Protein AF-A0A0F9W1V5-F1 (afdb_monomer_lite)

InterPro domains:
  IPR011083 Phage tail collar domain [PF07484] (23-79)
  IPR037053 Phage tail collar domain superfamily [G3DSA:3.90.1340.10] (10-76)

pLDDT: mean 82.56, std 18.58, range [42.5, 98.56]

Secondary structure (DSSP, 8-state):
-------TTS-HHHHHHHHS-TT-EEEESSSSPPTTEEE-B--EEETTTTHHHHHHHTTTT--TTSSSEEEPPB-TT-------TT-SS-TTGGGPBP-SSS--SSSTT-BPPP----------------TT---SS----TT-------PPPP---S--SPPP---EEEEE--

Foldseek 3Di:
DPDLDDDPPQDPVNSVCVVANFFDKDWAADPDDPPQKDFQQFDKDFCVVLVVNCVVCPQQQHCRVVPGTHTGHHCVVHDDDDQCPVVCPCVCQQVFAGQHPRDGGRDPRTHDDDDDPDDDDDDDDPPPDDPDDDPDDDPDPPPDDDPPPPDDDDDDDPDPDDDDDDTTMMGRRD

Organism: NCBI:txid412755

Radius of gyration: 27.83 Å; chains: 1; bounding box: 41×34×95 Å

Structure (mmCIF, N/CA/C/O backbone):
data_AF-A0A0F9W1V5-F1
#
_entry.id   AF-A0A0F9W1V5-F1
#
loop_
_atom_site.group_PDB
_atom_site.id
_atom_site.type_symbol
_atom_site.label_atom_id
_atom_site.label_alt_id
_atom_site.label_comp_id
_atom_site.label_asym_id
_atom_site.label_entity_id
_atom_site.label_seq_id
_atom_site.pdbx_PDB_ins_code
_atom_site.Cartn_x
_atom_site.Cartn_y
_atom_site.Cartn_z
_atom_site.occupancy
_atom_site.B_iso_or_equiv
_atom_site.auth_seq_id
_atom_site.auth_comp_id
_atom_site.auth_asym_id
_atom_site.auth_atom_id
_atom_site.pdbx_PDB_model_num
ATOM 1 N N . MET A 1 1 ? 17.726 -18.997 30.081 1.00 42.53 1 MET A N 1
ATOM 2 C CA . MET A 1 1 ? 16.389 -19.410 29.616 1.00 42.53 1 MET A CA 1
ATOM 3 C C . MET A 1 1 ? 15.443 -18.354 30.143 1.00 42.53 1 MET A C 1
ATOM 5 O O . MET A 1 1 ? 15.371 -18.203 31.352 1.00 42.53 1 MET A O 1
ATOM 9 N N . VAL A 1 2 ? 14.906 -17.498 29.275 1.00 42.50 2 VAL A N 1
ATOM 10 C CA . VAL A 1 2 ? 13.967 -16.455 29.710 1.00 42.50 2 VAL A CA 1
ATOM 11 C C . VAL A 1 2 ? 12.642 -17.168 29.962 1.00 42.50 2 VAL A C 1
ATOM 13 O O . VAL A 1 2 ? 12.109 -17.792 29.045 1.00 42.50 2 VAL A O 1
ATOM 16 N N . ASP A 1 3 ? 12.186 -17.184 31.212 1.00 46.19 3 ASP A N 1
ATOM 17 C CA . ASP A 1 3 ? 10.949 -17.859 31.600 1.00 46.19 3 ASP A CA 1
ATOM 18 C C . ASP A 1 3 ? 9.741 -17.093 31.047 1.00 46.19 3 ASP A C 1
ATOM 20 O O . ASP A 1 3 ? 9.401 -16.009 31.512 1.00 46.19 3 ASP A O 1
ATOM 24 N N . PHE A 1 4 ? 9.065 -17.687 30.064 1.00 57.28 4 PHE A N 1
ATOM 25 C CA . PHE A 1 4 ? 7.837 -17.169 29.445 1.00 57.28 4 PHE A CA 1
ATOM 26 C C . PHE A 1 4 ? 6.569 -17.408 30.289 1.00 57.28 4 PHE A C 1
ATOM 28 O O . PHE A 1 4 ? 5.458 -17.351 29.769 1.00 57.28 4 PHE A O 1
ATOM 35 N N . ASN A 1 5 ? 6.687 -17.710 31.586 1.00 55.56 5 ASN A N 1
ATOM 36 C CA . ASN A 1 5 ? 5.521 -18.004 32.418 1.00 55.56 5 ASN A CA 1
ATOM 37 C C . ASN A 1 5 ? 5.734 -17.635 33.890 1.00 55.56 5 ASN A C 1
ATOM 39 O O . ASN A 1 5 ? 6.227 -18.451 34.666 1.00 55.56 5 ASN A O 1
ATOM 43 N N . ARG A 1 6 ? 5.271 -16.441 34.279 1.00 55.56 6 ARG A N 1
ATOM 44 C CA . ARG A 1 6 ? 4.353 -16.194 35.414 1.00 55.56 6 ARG A CA 1
ATOM 45 C C . ARG A 1 6 ? 4.395 -14.721 35.819 1.00 55.56 6 ARG A C 1
ATOM 47 O O . ARG A 1 6 ? 5.008 -14.355 36.813 1.00 55.56 6 ARG A O 1
ATOM 54 N N . ASP A 1 7 ? 3.618 -13.912 35.117 1.00 53.38 7 ASP A N 1
ATOM 55 C CA . ASP A 1 7 ? 2.882 -12.857 35.802 1.00 53.38 7 ASP A CA 1
ATOM 56 C C . ASP A 1 7 ? 1.401 -13.030 35.471 1.00 53.38 7 ASP A C 1
ATOM 58 O O . ASP A 1 7 ? 0.965 -12.803 34.347 1.00 53.38 7 ASP A O 1
ATOM 62 N N . ALA A 1 8 ? 0.635 -13.547 36.430 1.00 53.16 8 ALA A N 1
ATOM 63 C CA . ALA A 1 8 ? -0.805 -13.758 36.309 1.00 53.16 8 ALA A CA 1
ATOM 64 C C . ALA A 1 8 ? -1.619 -12.448 36.372 1.00 53.16 8 ALA A C 1
ATOM 66 O O . ALA A 1 8 ? -2.845 -12.524 36.368 1.00 53.16 8 ALA A O 1
ATOM 67 N N . SER A 1 9 ? -0.962 -11.282 36.440 1.00 53.66 9 SER A N 1
ATOM 68 C CA . SER A 1 9 ? -1.611 -9.967 36.507 1.00 53.66 9 SER A CA 1
ATOM 69 C C . SER A 1 9 ? -1.757 -9.251 35.159 1.00 53.66 9 SER A C 1
ATOM 71 O O . SER A 1 9 ? -2.608 -8.373 35.041 1.00 53.66 9 SER A O 1
ATOM 73 N N . VAL A 1 10 ? -1.009 -9.659 34.131 1.00 57.41 10 VAL A N 1
ATOM 74 C CA . VAL A 1 10 ? -1.186 -9.150 32.764 1.00 57.41 10 VAL A CA 1
ATOM 75 C C . VAL A 1 10 ? -2.303 -9.933 32.071 1.00 57.41 10 VAL A C 1
ATOM 77 O O . VAL A 1 10 ? -2.292 -11.170 32.050 1.00 57.41 10 VAL A O 1
ATOM 80 N N . GLY A 1 11 ? -3.319 -9.220 31.575 1.00 58.47 11 GLY A N 1
ATOM 81 C CA . GLY A 1 11 ? -4.478 -9.816 30.906 1.00 58.47 11 GLY A CA 1
ATOM 82 C C . GLY A 1 11 ? -4.065 -10.704 29.726 1.00 58.47 11 GLY A C 1
ATOM 83 O O . GLY A 1 11 ? -2.967 -10.582 29.192 1.00 58.47 11 GLY A O 1
ATOM 84 N N . ALA A 1 12 ? -4.941 -11.619 29.301 1.00 58.53 12 ALA A N 1
ATOM 85 C CA . ALA A 1 12 ? -4.655 -12.486 28.151 1.00 58.53 12 ALA A CA 1
ATOM 86 C C . ALA A 1 12 ? -4.339 -11.692 26.863 1.00 58.53 12 ALA A C 1
ATOM 88 O O . ALA A 1 12 ? -3.585 -12.183 26.027 1.00 58.53 12 ALA A O 1
ATOM 89 N N . ASP A 1 13 ? -4.876 -10.473 26.760 1.00 59.47 13 ASP A N 1
ATOM 90 C CA . ASP A 1 13 ? -4.631 -9.508 25.683 1.00 59.47 13 ASP A CA 1
ATOM 91 C C . ASP A 1 13 ? -3.200 -8.932 25.733 1.00 59.47 13 ASP A C 1
ATOM 93 O O . ASP A 1 13 ? -2.435 -8.986 24.778 1.00 59.47 13 ASP A O 1
ATOM 97 N N . ASP A 1 14 ? -2.740 -8.547 26.921 1.00 60.50 14 ASP A N 1
ATOM 98 C CA . ASP A 1 14 ? -1.390 -8.003 27.118 1.00 60.50 14 ASP A CA 1
ATOM 99 C C . ASP A 1 14 ? -0.294 -9.049 26.809 1.00 60.50 14 ASP A C 1
ATOM 101 O O . ASP A 1 14 ? 0.789 -8.755 26.305 1.00 60.50 14 ASP A O 1
ATOM 105 N N . ARG A 1 15 ? -0.594 -10.339 27.018 1.00 61.41 15 ARG A N 1
ATOM 106 C CA . ARG A 1 15 ? 0.320 -11.426 26.633 1.00 61.41 15 ARG A CA 1
ATOM 107 C C . ARG A 1 15 ? 0.357 -11.702 25.133 1.00 61.41 15 ARG A C 1
ATOM 109 O O . ARG A 1 15 ? 1.382 -12.203 24.664 1.00 61.41 15 ARG A O 1
ATOM 116 N N . ILE A 1 16 ? -0.726 -11.445 24.393 1.00 65.50 16 ILE A N 1
ATOM 117 C CA . ILE A 1 16 ? -0.717 -11.649 22.940 1.00 65.50 16 ILE A CA 1
ATOM 118 C C . ILE A 1 16 ? 0.034 -10.516 22.243 1.00 65.50 16 ILE A C 1
ATOM 120 O O . ILE A 1 16 ? 0.782 -10.797 21.308 1.00 65.50 16 ILE A O 1
ATOM 124 N N . ASP A 1 17 ? -0.044 -9.294 22.768 1.00 68.19 17 ASP A N 1
ATOM 125 C CA . ASP A 1 17 ? 0.658 -8.129 22.224 1.00 68.19 17 ASP A CA 1
ATOM 126 C C . ASP A 1 17 ? 2.177 -8.201 22.400 1.00 68.19 17 ASP A C 1
ATOM 128 O O . ASP A 1 17 ? 2.926 -7.735 21.543 1.00 68.19 17 ASP A O 1
ATOM 132 N N . ILE A 1 18 ? 2.663 -8.876 23.446 1.00 72.88 18 ILE A N 1
ATOM 133 C CA . ILE A 1 18 ? 4.099 -9.152 23.616 1.00 72.88 18 ILE A CA 1
ATOM 134 C C . ILE A 1 18 ? 4.640 -10.057 22.496 1.00 72.88 18 ILE A C 1
ATOM 136 O O . ILE A 1 18 ? 5.787 -9.905 22.072 1.00 72.88 18 ILE A O 1
ATOM 140 N N . VAL A 1 19 ? 3.842 -11.018 22.022 1.00 80.81 19 VAL A N 1
ATOM 141 C CA . VAL A 1 19 ? 4.273 -11.992 21.002 1.00 80.81 19 VAL A CA 1
ATOM 142 C C . VAL A 1 19 ? 3.947 -11.503 19.593 1.00 80.81 19 VAL A C 1
ATOM 144 O O . VAL A 1 19 ? 4.703 -11.757 18.657 1.00 80.81 19 VAL A O 1
ATOM 147 N N . THR A 1 20 ? 2.829 -10.796 19.439 1.00 89.25 20 THR A N 1
ATOM 148 C CA . THR A 1 20 ? 2.348 -10.261 18.166 1.00 89.25 20 THR A CA 1
ATOM 149 C C . THR A 1 20 ? 1.808 -8.845 18.368 1.00 89.25 20 THR A C 1
ATOM 151 O O . THR A 1 20 ? 0.595 -8.674 18.488 1.00 89.25 20 THR A O 1
ATOM 154 N N . PRO A 1 21 ? 2.690 -7.830 18.402 1.00 93.12 21 PRO A N 1
ATOM 155 C CA . PRO A 1 21 ? 2.274 -6.449 18.604 1.00 93.12 21 PRO A CA 1
ATOM 156 C C . PRO A 1 21 ? 1.230 -5.980 17.588 1.00 93.12 21 PRO A C 1
ATOM 158 O O . PRO A 1 21 ? 1.219 -6.416 16.428 1.00 93.12 21 PRO A O 1
ATOM 161 N N . ILE A 1 22 ? 0.397 -5.022 17.997 1.00 95.31 22 ILE A N 1
ATOM 162 C CA . ILE A 1 22 ? -0.474 -4.283 17.081 1.00 95.31 22 ILE A CA 1
ATOM 163 C C . ILE A 1 22 ? 0.346 -3.735 15.903 1.00 95.31 22 ILE A C 1
ATOM 165 O O . ILE A 1 22 ? 1.451 -3.218 16.069 1.00 95.31 22 ILE A O 1
ATOM 169 N N . GLY A 1 23 ? -0.187 -3.881 14.690 1.00 95.19 23 GLY A N 1
ATOM 170 C CA . GLY A 1 23 ? 0.486 -3.475 13.458 1.00 95.19 23 GLY A CA 1
ATOM 171 C C . GLY A 1 23 ? 1.400 -4.524 12.824 1.00 95.19 23 GLY A C 1
ATOM 172 O O . GLY A 1 23 ? 1.821 -4.330 11.682 1.00 95.19 23 GLY A O 1
ATOM 173 N N . VAL A 1 24 ? 1.674 -5.652 13.495 1.00 95.81 24 VAL A N 1
ATOM 174 C CA . VAL A 1 24 ? 2.347 -6.787 12.845 1.00 95.81 24 VAL A CA 1
ATOM 175 C C . VAL A 1 24 ? 1.530 -7.252 11.646 1.00 95.81 24 VAL A C 1
ATOM 177 O O . VAL A 1 24 ? 0.308 -7.388 11.720 1.00 95.81 24 VAL A O 1
ATOM 180 N N . MET A 1 25 ? 2.234 -7.520 10.547 1.00 95.94 25 MET A N 1
ATOM 181 C CA . MET A 1 25 ? 1.655 -8.001 9.303 1.00 95.94 25 MET A CA 1
ATOM 182 C C . MET A 1 25 ? 2.073 -9.443 9.033 1.00 95.94 25 MET A C 1
ATOM 184 O O . MET A 1 25 ? 3.251 -9.781 9.140 1.00 95.94 25 MET A O 1
ATOM 188 N N . LEU A 1 26 ? 1.116 -10.272 8.625 1.00 96.25 26 LEU A N 1
ATOM 189 C CA . LEU A 1 26 ? 1.344 -11.657 8.223 1.00 96.25 26 LEU A CA 1
ATOM 190 C C . LEU A 1 26 ? 0.651 -11.960 6.893 1.00 96.25 26 LEU A C 1
ATOM 192 O O . LEU A 1 26 ? -0.304 -11.289 6.502 1.00 96.25 26 LEU A O 1
ATOM 196 N N . MET A 1 27 ? 1.126 -13.000 6.209 1.00 97.25 27 MET A N 1
ATOM 197 C CA . MET A 1 27 ? 0.398 -13.610 5.095 1.00 97.25 27 MET A CA 1
ATOM 198 C C . MET A 1 27 ? -0.697 -14.537 5.632 1.00 97.25 27 MET A C 1
ATOM 200 O O . MET A 1 27 ? -0.507 -15.222 6.637 1.00 97.25 27 MET A O 1
ATOM 204 N N . TRP A 1 28 ? -1.830 -14.580 4.940 1.00 97.62 28 TRP A N 1
ATOM 205 C CA . TRP A 1 28 ? -3.027 -15.301 5.346 1.00 97.62 28 TRP A CA 1
ATOM 206 C C . TRP A 1 28 ? -3.700 -15.979 4.153 1.00 97.62 28 TRP A C 1
ATOM 208 O O . TRP A 1 28 ? -3.885 -15.379 3.096 1.00 97.62 28 TRP A O 1
ATOM 218 N N . MET A 1 29 ? -4.072 -17.246 4.326 1.00 97.62 29 MET A N 1
ATOM 219 C CA . MET A 1 29 ? -4.502 -18.112 3.219 1.00 97.62 29 MET A CA 1
ATOM 220 C C . MET A 1 29 ? -6.010 -18.090 2.946 1.00 97.62 29 MET A C 1
ATOM 222 O O . MET A 1 29 ? -6.450 -18.712 1.985 1.00 97.62 29 MET A O 1
ATOM 226 N N . THR A 1 30 ? -6.815 -17.428 3.783 1.00 96.81 30 THR A N 1
ATOM 227 C CA . THR A 1 30 ? -8.281 -17.424 3.644 1.00 96.81 30 THR A CA 1
ATOM 228 C C . THR A 1 30 ? -8.835 -16.016 3.486 1.00 96.81 30 THR A C 1
ATOM 230 O O . THR A 1 30 ? -8.192 -15.043 3.876 1.00 96.81 30 THR A O 1
ATOM 233 N N . ASP A 1 31 ? -10.067 -15.912 2.997 1.00 96.12 31 ASP A N 1
ATOM 234 C CA . ASP A 1 31 ? -10.745 -14.629 2.761 1.00 96.12 31 ASP A CA 1
ATOM 235 C C . ASP A 1 31 ? -11.264 -13.946 4.029 1.00 96.12 31 ASP A C 1
ATOM 237 O O . ASP A 1 31 ? -11.652 -12.783 3.994 1.00 96.12 31 ASP A O 1
ATOM 241 N N . VAL A 1 32 ? -11.288 -14.653 5.160 1.00 96.69 32 VAL A N 1
ATOM 242 C CA . VAL A 1 32 ? -11.744 -14.112 6.444 1.00 96.69 32 VAL A CA 1
ATOM 243 C C . VAL A 1 32 ? -10.552 -13.999 7.384 1.00 96.69 32 VAL A C 1
ATOM 245 O O . VAL A 1 32 ? -9.896 -14.999 7.678 1.00 96.69 32 VAL A O 1
ATOM 248 N N . ALA A 1 33 ? -10.263 -12.783 7.852 1.00 96.44 33 ALA A N 1
ATOM 249 C CA . ALA A 1 33 ? -9.244 -12.568 8.874 1.00 96.44 33 ALA A CA 1
ATOM 250 C C . ALA A 1 33 ? -9.696 -13.164 10.223 1.00 96.44 33 ALA A C 1
ATOM 252 O O . ALA A 1 33 ? -10.883 -13.095 10.559 1.00 96.44 33 ALA A O 1
ATOM 253 N N . PRO A 1 34 ? -8.770 -13.733 11.011 1.00 95.12 34 PRO A N 1
ATOM 254 C CA . PRO A 1 34 ? -9.085 -14.215 12.347 1.00 95.12 34 PRO A CA 1
ATOM 255 C C . PRO A 1 34 ? -9.469 -13.053 13.276 1.00 95.12 34 PRO A C 1
ATOM 257 O O . PRO A 1 34 ? -9.211 -11.882 12.990 1.00 95.12 34 PRO A O 1
ATOM 260 N N . VAL A 1 35 ? -10.090 -13.380 14.412 1.00 92.94 35 VAL A N 1
ATOM 261 C CA . VAL A 1 35 ? -10.467 -12.382 15.426 1.00 92.94 35 VAL A CA 1
ATOM 262 C C . VAL A 1 35 ? -9.239 -11.575 15.845 1.00 92.94 35 VAL A C 1
ATOM 264 O O . VAL A 1 35 ? -8.177 -12.138 16.102 1.00 92.94 35 VAL A O 1
ATOM 267 N N . GLY A 1 36 ? -9.394 -10.252 15.882 1.00 92.94 36 GLY A N 1
ATOM 268 C CA . GLY A 1 36 ? -8.323 -9.321 16.228 1.00 92.94 36 GLY A CA 1
ATOM 269 C C . GLY A 1 36 ? -7.339 -8.997 15.100 1.00 92.94 36 GLY A C 1
ATOM 270 O O . GLY A 1 36 ? -6.324 -8.334 15.316 1.00 92.94 36 GLY A O 1
ATOM 271 N N . TRP A 1 37 ? -7.642 -9.442 13.881 1.00 97.19 37 TRP A N 1
ATOM 272 C CA . TRP A 1 37 ? -6.896 -9.115 12.673 1.00 97.19 37 TRP A CA 1
ATOM 273 C C . TRP A 1 37 ? -7.810 -8.484 11.629 1.00 97.19 37 TRP A C 1
ATOM 275 O O . TRP A 1 37 ? -9.029 -8.684 11.621 1.00 97.19 37 TRP A O 1
ATOM 285 N N . LYS A 1 38 ? -7.209 -7.721 10.721 1.00 98.31 38 LYS A N 1
ATOM 286 C CA . LYS A 1 38 ? -7.887 -7.142 9.561 1.00 98.31 38 LYS A CA 1
ATOM 287 C C . LYS A 1 38 ? -7.122 -7.446 8.292 1.00 98.31 38 LYS A C 1
ATOM 289 O O . LYS A 1 38 ? -5.905 -7.546 8.328 1.00 98.31 38 LYS A O 1
ATOM 294 N N . ILE A 1 39 ? -7.838 -7.591 7.183 1.00 98.44 39 ILE A N 1
ATOM 295 C CA . ILE A 1 39 ? -7.222 -7.717 5.861 1.00 98.44 39 ILE A CA 1
ATOM 296 C C . ILE A 1 39 ? -6.711 -6.340 5.434 1.00 98.44 39 ILE A C 1
ATOM 298 O O . ILE A 1 39 ? -7.391 -5.336 5.622 1.00 98.44 39 ILE A O 1
ATOM 302 N N . CYS A 1 40 ? -5.514 -6.296 4.858 1.00 98.06 40 CYS A N 1
ATOM 303 C CA . CYS A 1 40 ? -4.927 -5.098 4.268 1.00 98.06 40 CYS A CA 1
ATOM 304 C C . CYS A 1 40 ? -5.509 -4.848 2.864 1.00 98.06 40 CYS A C 1
ATOM 306 O O . CYS A 1 40 ? -4.831 -5.048 1.851 1.00 98.06 40 CYS A O 1
ATOM 308 N N . ASP A 1 41 ? -6.776 -4.439 2.804 1.00 97.75 41 ASP A N 1
ATOM 309 C CA . ASP A 1 41 ? -7.539 -4.192 1.572 1.00 97.75 41 ASP A CA 1
ATOM 310 C C . ASP A 1 41 ? -7.930 -2.717 1.355 1.00 97.75 41 ASP A C 1
ATOM 312 O O . ASP A 1 41 ? -8.717 -2.412 0.457 1.00 97.75 41 ASP A O 1
ATOM 316 N N . GLY A 1 42 ? -7.388 -1.796 2.155 1.00 97.75 42 GLY A N 1
ATOM 317 C CA . GLY A 1 42 ? -7.706 -0.369 2.070 1.00 97.75 42 GLY A CA 1
ATOM 318 C C . GLY A 1 42 ? -9.009 0.056 2.752 1.00 97.75 42 GLY A C 1
ATOM 319 O O . GLY A 1 42 ? -9.364 1.232 2.682 1.00 97.75 42 GLY A O 1
ATOM 320 N N . THR A 1 43 ? -9.737 -0.860 3.396 1.00 97.75 43 THR A N 1
ATOM 321 C CA . THR A 1 43 ? -11.018 -0.542 4.043 1.00 97.75 43 THR A CA 1
ATOM 322 C C . THR A 1 43 ? -10.849 0.478 5.173 1.00 97.75 43 THR A C 1
ATOM 324 O O . THR A 1 43 ? -9.887 0.425 5.944 1.00 97.75 43 THR A O 1
ATOM 327 N N . ALA A 1 44 ? -11.816 1.391 5.296 1.00 98.31 44 ALA A N 1
ATOM 328 C CA . ALA A 1 44 ? -11.919 2.317 6.419 1.00 98.31 44 ALA A CA 1
ATOM 329 C C . ALA A 1 44 ? -12.470 1.602 7.664 1.00 98.31 44 ALA A C 1
ATOM 331 O O . ALA A 1 44 ? -13.525 0.964 7.608 1.00 98.31 44 ALA A O 1
ATOM 332 N N . ILE A 1 45 ? -11.779 1.720 8.797 1.00 98.19 45 ILE A N 1
ATOM 333 C CA . ILE A 1 45 ? -12.163 1.099 10.072 1.00 98.19 45 ILE A CA 1
ATOM 334 C C . ILE A 1 45 ? -12.241 2.132 11.198 1.00 98.19 45 ILE A C 1
ATOM 336 O O . ILE A 1 45 ? -11.664 3.212 11.111 1.00 98.19 45 ILE A O 1
ATOM 340 N N . SER A 1 46 ? -12.983 1.805 12.256 1.00 98.38 46 SER A N 1
ATOM 341 C CA . SER A 1 46 ? -13.242 2.704 13.387 1.00 98.38 46 SER A CA 1
ATOM 342 C C . SER A 1 46 ? -11.972 3.050 14.171 1.00 98.38 46 SER A C 1
ATOM 344 O O . SER A 1 46 ? -11.271 2.154 14.646 1.00 98.38 46 SER A O 1
ATOM 346 N N . ARG A 1 47 ? -11.736 4.350 14.388 1.00 98.31 47 ARG A N 1
ATOM 347 C CA . ARG A 1 47 ? -10.659 4.869 15.250 1.00 98.31 47 ARG A CA 1
ATOM 348 C C . ARG A 1 47 ? -10.851 4.483 16.712 1.00 98.31 47 ARG A C 1
ATOM 350 O O . ARG A 1 47 ? -9.876 4.295 17.420 1.00 98.31 47 ARG A O 1
ATOM 357 N N . THR A 1 48 ? -12.096 4.378 17.178 1.00 97.69 48 THR A N 1
ATOM 358 C CA . THR A 1 48 ? -12.388 4.074 18.589 1.00 97.69 48 THR A CA 1
ATOM 359 C C . THR A 1 48 ? -12.332 2.581 18.878 1.00 97.69 48 THR A C 1
ATOM 361 O O . THR A 1 48 ? -11.910 2.184 19.956 1.00 97.69 48 THR A O 1
ATOM 364 N N . THR A 1 49 ? -12.739 1.746 17.920 1.00 97.62 49 THR A N 1
ATOM 365 C CA . THR A 1 49 ? -12.698 0.284 18.069 1.00 97.62 49 THR A CA 1
ATOM 366 C C . THR A 1 49 ? -11.278 -0.257 17.934 1.00 97.62 49 THR A C 1
ATOM 368 O O . THR A 1 49 ? -10.945 -1.229 18.599 1.00 97.62 49 THR A O 1
ATOM 371 N N . PHE A 1 50 ? -10.448 0.369 17.096 1.00 97.06 50 PHE A N 1
ATOM 372 C CA . PHE A 1 50 ? -9.062 -0.034 16.843 1.00 97.06 50 PHE A CA 1
ATOM 373 C C . PHE A 1 50 ? -8.100 1.098 17.230 1.00 97.06 50 PHE A C 1
ATOM 375 O O . PHE A 1 50 ? -7.311 1.562 16.408 1.00 97.06 50 PHE A O 1
ATOM 382 N N . ALA A 1 51 ? -8.214 1.582 18.472 1.00 97.12 51 ALA A N 1
ATOM 383 C CA . ALA A 1 51 ? -7.518 2.776 18.956 1.00 97.12 51 ALA A CA 1
ATOM 384 C C . ALA A 1 51 ? -5.988 2.641 18.952 1.00 97.12 51 ALA A C 1
ATOM 386 O O . ALA A 1 51 ? -5.294 3.583 18.564 1.00 97.12 51 ALA A O 1
ATOM 387 N N . ASP A 1 52 ? -5.457 1.471 19.305 1.00 95.94 52 ASP A N 1
ATOM 388 C CA . ASP A 1 52 ? -4.010 1.235 19.303 1.00 95.94 52 ASP A CA 1
ATOM 389 C C . ASP A 1 52 ? -3.456 1.185 17.878 1.00 95.94 52 ASP A C 1
ATOM 391 O O . ASP A 1 52 ? -2.427 1.791 17.575 1.00 95.94 52 ASP A O 1
ATOM 395 N N . LEU A 1 53 ? -4.188 0.549 16.955 1.00 97.06 53 LEU A N 1
ATOM 396 C CA . LEU A 1 53 ? -3.806 0.532 15.545 1.00 97.06 53 LEU A CA 1
ATOM 397 C C . LEU A 1 53 ? -3.908 1.930 14.922 1.00 97.06 53 LEU A C 1
ATOM 399 O O . LEU A 1 53 ? -3.048 2.304 14.126 1.00 97.06 53 LEU A O 1
ATOM 403 N N . PHE A 1 54 ? -4.922 2.713 15.298 1.00 98.00 54 PHE A N 1
ATOM 404 C CA . PHE A 1 54 ? -5.031 4.108 14.880 1.00 98.00 54 PHE A CA 1
ATOM 405 C C . PHE A 1 54 ? -3.884 4.952 15.442 1.00 98.00 54 PHE A C 1
ATOM 407 O O . PHE A 1 54 ? -3.318 5.756 14.718 1.00 98.00 54 PHE A O 1
ATOM 414 N N . THR A 1 55 ? -3.476 4.734 16.691 1.00 97.25 55 THR A N 1
ATOM 415 C CA . THR A 1 55 ? -2.312 5.420 17.275 1.00 97.25 55 THR A CA 1
ATOM 416 C C . THR A 1 55 ? -1.029 5.109 16.500 1.00 97.25 55 THR A C 1
ATOM 418 O O . THR A 1 55 ? -0.175 5.980 16.344 1.00 97.25 55 THR A O 1
ATOM 421 N N . LEU A 1 56 ? -0.898 3.884 15.982 1.00 96.62 56 LEU A N 1
ATOM 422 C CA . LEU A 1 56 ? 0.262 3.462 15.201 1.00 96.62 56 LEU A CA 1
ATOM 423 C C . LEU A 1 56 ? 0.258 3.995 13.759 1.00 96.62 56 LEU A C 1
ATOM 425 O O . LEU A 1 56 ? 1.295 4.440 13.269 1.00 96.62 56 LEU A O 1
ATOM 429 N N . LEU A 1 57 ? -0.866 3.876 13.047 1.00 96.94 57 LEU A N 1
ATOM 430 C CA . LEU A 1 57 ? -0.946 4.192 11.615 1.00 96.94 57 LEU A CA 1
ATOM 431 C C . LEU A 1 57 ? -1.414 5.619 11.333 1.00 96.94 57 LEU A C 1
ATOM 433 O O . LEU A 1 57 ? -1.119 6.158 10.262 1.00 96.94 57 LEU A O 1
ATOM 437 N N . ASP A 1 58 ? -2.163 6.205 12.261 1.00 97.00 58 ASP A N 1
ATOM 438 C CA . ASP A 1 58 ? -2.921 7.438 12.085 1.00 97.00 58 ASP A CA 1
ATOM 439 C C . ASP A 1 58 ? -3.684 7.412 10.746 1.00 97.00 58 ASP A C 1
ATOM 441 O O . ASP A 1 58 ? -4.354 6.429 10.414 1.00 97.00 58 ASP A O 1
ATOM 445 N N . THR A 1 59 ? -3.552 8.454 9.930 1.00 97.00 59 THR A N 1
ATOM 446 C CA . THR A 1 59 ? -4.172 8.550 8.607 1.00 97.00 59 THR A CA 1
ATOM 447 C C . THR A 1 59 ? -3.196 8.247 7.469 1.00 97.00 59 THR A C 1
ATOM 449 O O . THR A 1 59 ? -3.453 8.645 6.335 1.00 97.00 59 THR A O 1
ATOM 452 N N . THR A 1 60 ? -2.089 7.539 7.738 1.00 97.62 60 THR A N 1
ATOM 453 C CA . THR A 1 60 ? -1.018 7.243 6.759 1.00 97.62 60 THR A CA 1
ATOM 454 C C . THR A 1 60 ? -1.542 6.631 5.454 1.00 97.62 60 THR A C 1
ATOM 456 O O . THR A 1 60 ? -1.056 6.951 4.373 1.00 97.62 60 THR A O 1
ATOM 459 N N . TYR A 1 61 ? -2.539 5.747 5.538 1.00 97.69 61 TYR A N 1
ATOM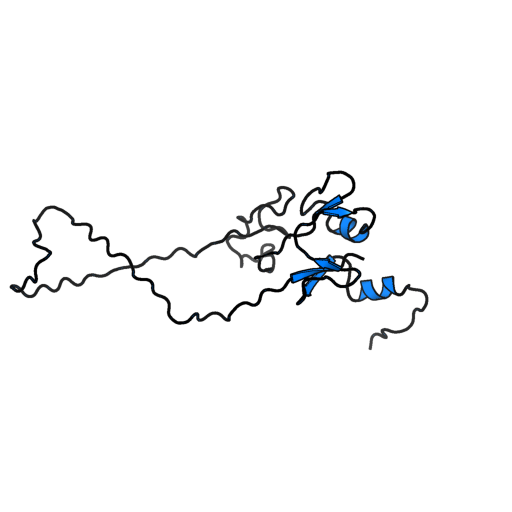 460 C CA . TYR A 1 61 ? -3.114 5.058 4.373 1.00 97.69 61 TYR A CA 1
ATOM 461 C C . TYR A 1 61 ? -4.441 5.671 3.903 1.00 97.69 61 TYR A C 1
ATOM 463 O O . TYR A 1 61 ? -5.147 5.096 3.073 1.00 97.69 61 TYR A O 1
ATOM 471 N N . GLY A 1 62 ? -4.778 6.851 4.422 1.00 97.50 62 GLY A N 1
ATOM 472 C CA . GLY A 1 62 ? -5.976 7.607 4.089 1.00 97.50 62 GLY A CA 1
ATOM 473 C C . GLY A 1 62 ? -6.785 8.002 5.321 1.00 97.50 62 GLY A C 1
ATOM 474 O O . GLY A 1 62 ? -6.840 7.298 6.332 1.00 97.50 62 GLY A O 1
ATOM 475 N N . ILE A 1 63 ? -7.456 9.147 5.210 1.00 97.12 63 ILE A N 1
ATOM 476 C CA . ILE A 1 63 ? -8.152 9.813 6.319 1.00 97.12 63 ILE A CA 1
ATOM 477 C C . ILE A 1 63 ? -9.474 9.139 6.738 1.00 97.12 63 ILE A C 1
ATOM 479 O O . ILE A 1 63 ? -10.086 9.553 7.724 1.00 97.12 63 ILE A O 1
ATOM 483 N N . GLY A 1 64 ? -9.930 8.125 5.996 1.00 96.44 64 GLY A N 1
ATOM 484 C CA . GLY A 1 64 ? -11.271 7.563 6.140 1.00 96.44 64 GLY A CA 1
ATOM 485 C C . GLY A 1 64 ? -12.352 8.596 5.815 1.00 96.44 64 GLY A C 1
ATOM 486 O O . GLY A 1 64 ? -12.273 9.313 4.820 1.00 96.44 64 GLY A O 1
ATOM 487 N N . ASP A 1 65 ? -13.346 8.691 6.688 1.00 97.00 65 ASP A N 1
ATOM 488 C CA . ASP A 1 65 ? -14.417 9.697 6.685 1.00 97.00 65 ASP A CA 1
ATOM 489 C C . ASP A 1 65 ? -13.979 11.075 7.224 1.00 97.00 65 ASP A C 1
ATOM 491 O O . ASP A 1 65 ? -14.794 11.993 7.305 1.00 97.00 65 ASP A O 1
ATOM 495 N N . GLY A 1 66 ? -12.715 11.231 7.631 1.00 96.00 66 GLY A N 1
ATOM 496 C CA . GLY A 1 66 ? -12.201 12.474 8.207 1.00 96.00 66 GLY A CA 1
ATOM 497 C C . GLY A 1 66 ? -12.565 12.700 9.676 1.00 96.00 66 GLY A C 1
ATOM 498 O O . GLY A 1 66 ? -12.205 13.739 10.225 1.00 96.00 66 GLY A O 1
ATOM 499 N N . SER A 1 67 ? -13.249 11.756 10.333 1.00 96.88 67 SER A N 1
ATOM 500 C CA . SER A 1 67 ? -13.713 11.933 11.712 1.00 96.88 67 SER A CA 1
ATOM 501 C C . SER A 1 67 ? -13.604 10.663 12.548 1.00 96.88 67 SER A C 1
ATOM 503 O O . SER A 1 67 ? -12.845 10.628 13.516 1.00 96.88 67 SER A O 1
ATOM 505 N N . THR A 1 68 ? -14.340 9.614 12.187 1.00 98.06 68 THR A N 1
ATOM 506 C CA . THR A 1 68 ? -14.517 8.421 13.026 1.00 98.06 68 THR A CA 1
ATOM 507 C C . THR A 1 68 ? -13.734 7.213 12.534 1.00 98.06 68 THR A C 1
ATOM 509 O O . THR A 1 68 ? -13.583 6.235 13.268 1.00 98.06 68 THR A O 1
ATOM 512 N N . THR A 1 69 ? -13.186 7.280 11.321 1.00 98.50 69 THR A N 1
ATOM 513 C CA . THR A 1 69 ? -12.499 6.166 10.666 1.00 98.50 69 THR A CA 1
ATOM 514 C C . THR A 1 69 ? -11.123 6.550 10.132 1.00 98.50 69 THR A C 1
ATOM 516 O O . THR A 1 69 ? -10.787 7.729 10.006 1.00 98.50 69 THR A O 1
ATOM 519 N N . PHE A 1 70 ? -10.306 5.541 9.857 1.00 98.50 70 PHE A N 1
ATOM 520 C CA . PHE A 1 70 ? -9.023 5.645 9.165 1.00 98.50 70 PHE A CA 1
ATOM 521 C C . PHE A 1 70 ? -8.867 4.448 8.225 1.00 98.50 70 PHE A C 1
ATOM 523 O O . PHE A 1 70 ? -9.486 3.403 8.449 1.00 98.50 70 PHE A O 1
ATOM 530 N N . ASN A 1 71 ? -8.076 4.596 7.166 1.00 98.56 71 ASN A N 1
ATOM 531 C CA . ASN A 1 71 ? -7.906 3.533 6.181 1.00 98.56 71 ASN A CA 1
ATOM 532 C C . ASN A 1 71 ? -6.784 2.571 6.575 1.00 98.56 71 ASN A C 1
ATOM 534 O O . ASN A 1 71 ? -5.733 2.975 7.074 1.00 98.56 71 ASN A O 1
ATOM 538 N N . LEU A 1 72 ? -6.998 1.290 6.285 1.00 98.31 72 LEU A N 1
ATOM 539 C CA . LEU A 1 72 ? -5.958 0.267 6.321 1.00 98.31 72 LEU A CA 1
ATOM 540 C C . LEU A 1 72 ? -5.012 0.378 5.110 1.00 98.31 72 LEU A C 1
ATOM 542 O O . LEU A 1 72 ? -5.371 0.985 4.100 1.00 98.31 72 LEU A O 1
ATOM 546 N N . PRO A 1 73 ? -3.820 -0.246 5.153 1.00 97.75 73 PRO A N 1
ATOM 547 C CA . PRO A 1 73 ? -3.020 -0.451 3.948 1.00 97.75 73 PRO A CA 1
ATOM 548 C C . PRO A 1 73 ? -3.810 -1.233 2.888 1.00 97.75 73 PRO A C 1
ATOM 550 O O . PRO A 1 73 ? -4.550 -2.153 3.230 1.00 97.75 73 PRO A O 1
ATOM 553 N N . ASP A 1 74 ? -3.603 -0.931 1.604 1.00 97.12 74 ASP A N 1
ATOM 554 C CA . ASP A 1 74 ? -4.113 -1.739 0.485 1.00 97.12 74 ASP A CA 1
ATOM 555 C C . ASP A 1 74 ? -2.960 -2.481 -0.202 1.00 97.12 74 ASP A C 1
ATOM 557 O O . ASP A 1 74 ? -2.213 -1.914 -1.009 1.00 97.12 74 ASP A O 1
ATOM 561 N N . LEU A 1 75 ? -2.812 -3.764 0.123 1.00 96.81 75 LEU A N 1
ATOM 562 C CA . LEU A 1 75 ? -1.735 -4.620 -0.381 1.00 96.81 75 LEU A CA 1
ATOM 563 C C . LEU A 1 75 ? -2.195 -5.575 -1.487 1.00 96.81 75 LEU A C 1
ATOM 565 O O . LEU A 1 75 ? -1.422 -6.418 -1.943 1.00 96.81 75 LEU A O 1
ATOM 569 N N . ARG A 1 76 ? -3.436 -5.441 -1.962 1.00 96.31 76 ARG A N 1
ATOM 570 C CA . ARG A 1 76 ? -3.959 -6.294 -3.034 1.00 96.31 76 ARG A CA 1
ATOM 571 C C . ARG A 1 76 ? -3.159 -6.071 -4.315 1.00 96.31 76 ARG A C 1
ATOM 573 O O . ARG A 1 76 ? -2.957 -4.937 -4.746 1.00 96.31 76 ARG A O 1
ATOM 580 N N . GLY A 1 77 ? -2.690 -7.167 -4.912 1.00 94.75 77 GLY A N 1
ATOM 581 C CA . GLY A 1 77 ? -1.866 -7.142 -6.124 1.00 94.75 77 GLY A CA 1
ATOM 582 C C . GLY A 1 77 ? -0.457 -6.569 -5.931 1.00 94.75 77 GLY A C 1
ATOM 583 O O . GLY A 1 77 ? 0.216 -6.300 -6.922 1.00 94.75 77 GLY A O 1
ATOM 584 N N . ARG A 1 78 ? -0.002 -6.365 -4.686 1.00 94.69 78 ARG A N 1
ATOM 585 C CA . ARG A 1 78 ? 1.310 -5.784 -4.374 1.00 94.69 78 ARG A CA 1
ATOM 586 C C . ARG A 1 78 ? 2.180 -6.778 -3.619 1.00 94.69 78 ARG A C 1
ATOM 588 O O . ARG A 1 78 ? 1.703 -7.515 -2.764 1.00 94.69 78 ARG A O 1
ATOM 595 N N . PHE A 1 79 ? 3.477 -6.739 -3.901 1.00 92.56 79 PHE A N 1
ATOM 596 C CA . PHE A 1 79 ? 4.483 -7.413 -3.089 1.00 92.56 79 PHE A CA 1
ATOM 597 C C . PHE A 1 79 ? 5.060 -6.433 -2.073 1.00 92.56 79 PHE A C 1
ATOM 599 O O . PHE A 1 79 ? 5.407 -5.302 -2.418 1.00 92.56 79 PHE A O 1
ATOM 606 N N . ALA A 1 80 ? 5.191 -6.876 -0.824 1.00 93.81 80 ALA A N 1
ATOM 607 C CA . ALA A 1 80 ? 5.957 -6.143 0.171 1.00 93.81 80 ALA A CA 1
ATOM 608 C C . ALA A 1 80 ? 7.457 -6.283 -0.123 1.00 93.81 80 ALA A C 1
ATOM 610 O O . ALA A 1 80 ? 7.946 -7.371 -0.433 1.00 93.81 80 ALA A O 1
ATOM 611 N N . ARG A 1 81 ? 8.195 -5.180 0.009 1.00 93.38 81 ARG A N 1
ATOM 612 C CA . ARG A 1 81 ? 9.655 -5.146 -0.105 1.00 93.38 81 ARG A CA 1
ATOM 613 C C . ARG A 1 81 ? 10.264 -4.413 1.083 1.00 93.38 81 ARG A C 1
ATOM 615 O O . ARG A 1 81 ? 9.608 -3.575 1.699 1.00 93.38 81 ARG A O 1
ATOM 622 N N . GLY A 1 82 ? 11.524 -4.716 1.387 1.00 95.31 82 GLY A N 1
ATOM 623 C CA . GLY A 1 82 ? 12.298 -3.931 2.346 1.00 95.31 82 GLY A CA 1
ATOM 624 C C . GLY A 1 82 ? 12.488 -2.496 1.847 1.00 95.31 82 GLY A C 1
ATOM 625 O O . GLY A 1 82 ? 12.699 -2.283 0.651 1.00 95.31 82 GLY A O 1
ATOM 626 N N . ARG A 1 83 ? 12.394 -1.529 2.765 1.00 96.38 83 ARG A N 1
ATOM 627 C CA . ARG A 1 83 ? 12.702 -0.118 2.501 1.00 96.38 83 ARG A CA 1
ATOM 628 C C . ARG A 1 83 ? 14.216 0.060 2.340 1.00 96.38 83 ARG A C 1
ATOM 630 O O . ARG A 1 83 ? 14.964 -0.544 3.105 1.00 96.38 83 ARG A O 1
ATOM 637 N N . ASP A 1 84 ? 14.644 0.899 1.395 1.00 97.12 84 ASP A N 1
ATOM 638 C CA . ASP A 1 84 ? 16.067 1.188 1.159 1.00 97.12 84 ASP A CA 1
ATOM 639 C C . ASP A 1 84 ? 16.705 1.918 2.335 1.00 97.12 84 ASP A C 1
ATOM 641 O O . ASP A 1 84 ? 17.764 1.523 2.812 1.00 97.12 84 ASP A O 1
ATOM 645 N N . ALA A 1 85 ? 16.038 2.962 2.832 1.00 96.06 85 ALA A N 1
ATOM 646 C CA . ALA A 1 85 ? 16.482 3.739 3.980 1.00 96.06 85 ALA A CA 1
ATOM 647 C C . ALA A 1 85 ? 17.913 4.296 3.834 1.00 96.06 85 ALA A C 1
ATOM 649 O O . ALA A 1 85 ? 18.628 4.431 4.828 1.00 96.06 85 ALA A O 1
ATOM 650 N N . GLY A 1 86 ? 18.322 4.635 2.608 1.00 94.75 86 GLY A N 1
ATOM 651 C CA . GLY A 1 86 ? 19.653 5.164 2.306 1.00 94.75 86 GLY A CA 1
ATOM 652 C C . GLY A 1 86 ? 20.741 4.101 2.136 1.00 94.75 86 GLY A C 1
ATOM 653 O O . GLY A 1 86 ? 21.918 4.452 2.076 1.00 94.75 86 GLY A O 1
ATOM 654 N N . ALA A 1 87 ? 20.379 2.818 2.046 1.00 96.88 87 ALA A N 1
ATOM 655 C CA . ALA A 1 87 ? 21.319 1.744 1.734 1.00 96.88 87 ALA A CA 1
ATOM 656 C C . ALA A 1 87 ? 21.831 1.792 0.281 1.00 96.88 87 ALA A C 1
ATOM 658 O O . ALA A 1 87 ? 22.833 1.143 -0.021 1.00 96.88 87 ALA A O 1
ATOM 659 N N . ALA A 1 88 ? 21.176 2.561 -0.600 1.00 94.62 88 ALA A N 1
ATOM 660 C CA . ALA A 1 88 ? 21.530 2.714 -2.013 1.00 94.62 88 ALA A CA 1
ATOM 661 C C . ALA A 1 88 ? 21.507 1.389 -2.804 1.00 94.62 88 ALA A C 1
ATOM 663 O O . ALA A 1 88 ? 22.214 1.231 -3.802 1.00 94.62 88 ALA A O 1
ATOM 664 N N . VAL A 1 89 ? 20.675 0.439 -2.369 1.00 95.38 89 VAL A N 1
ATOM 665 C CA . VAL A 1 89 ? 20.420 -0.840 -3.055 1.00 95.38 89 VAL A CA 1
ATOM 666 C C . VAL A 1 89 ? 19.107 -0.820 -3.839 1.00 95.38 89 VAL A C 1
ATOM 668 O O . VAL A 1 89 ? 18.820 -1.750 -4.592 1.00 95.38 89 VAL A O 1
ATOM 671 N N . ASP A 1 90 ? 18.333 0.254 -3.695 1.00 94.19 90 ASP A N 1
ATOM 672 C CA . ASP A 1 90 ? 17.089 0.530 -4.402 1.00 94.19 90 ASP A CA 1
ATOM 673 C C . ASP A 1 90 ? 17.172 1.891 -5.128 1.00 94.19 90 ASP A C 1
ATOM 675 O O . ASP A 1 90 ? 16.709 2.914 -4.613 1.00 94.19 90 ASP A O 1
ATOM 679 N N . PRO A 1 91 ? 17.811 1.953 -6.312 1.00 91.94 91 PRO A N 1
ATOM 680 C CA . PRO A 1 91 ? 18.153 3.221 -6.964 1.00 91.94 91 PRO A CA 1
ATOM 681 C C . PRO A 1 91 ? 16.950 4.107 -7.323 1.00 91.94 91 PRO A C 1
ATOM 683 O O . PRO A 1 91 ? 17.098 5.319 -7.463 1.00 91.94 91 PRO A O 1
ATOM 686 N N . ASP A 1 92 ? 15.765 3.516 -7.474 1.00 92.62 92 ASP A N 1
ATOM 687 C CA . ASP A 1 92 ? 14.504 4.188 -7.795 1.00 92.62 92 ASP A CA 1
ATOM 688 C C . ASP A 1 92 ? 13.630 4.472 -6.556 1.00 92.62 92 ASP A C 1
ATOM 690 O O . ASP A 1 92 ? 12.498 4.934 -6.702 1.00 92.62 92 ASP A O 1
ATOM 694 N N . ALA A 1 93 ? 14.121 4.257 -5.326 1.00 94.81 93 ALA A N 1
ATOM 695 C CA . ALA A 1 93 ? 13.338 4.483 -4.103 1.00 94.81 93 ALA A CA 1
ATOM 696 C C . ALA A 1 93 ? 12.808 5.926 -3.972 1.00 94.81 93 ALA A C 1
ATOM 698 O O . ALA A 1 93 ? 11.743 6.159 -3.404 1.00 94.81 93 ALA A O 1
ATOM 699 N N . GLY A 1 94 ? 13.502 6.910 -4.550 1.00 95.19 94 GLY A N 1
ATOM 700 C CA . GLY A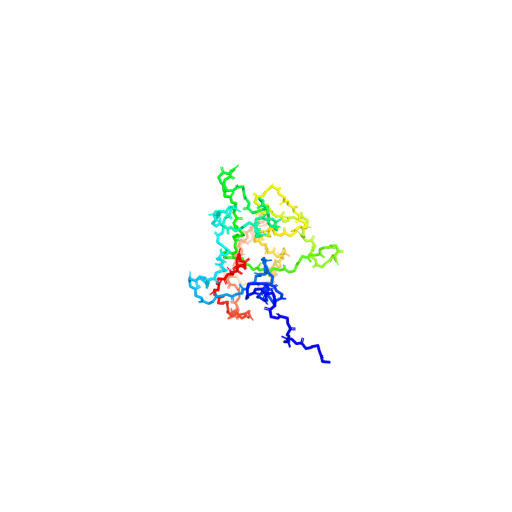 1 94 ? 13.031 8.299 -4.602 1.00 95.19 94 GLY A CA 1
ATOM 701 C C . GLY A 1 94 ? 11.795 8.522 -5.487 1.00 95.19 94 GLY A C 1
ATOM 702 O O . GLY A 1 94 ? 11.092 9.509 -5.298 1.00 95.19 94 GLY A O 1
ATOM 703 N N . ALA A 1 95 ? 11.497 7.612 -6.419 1.00 95.12 95 ALA A N 1
ATOM 704 C CA . ALA A 1 95 ? 10.395 7.728 -7.378 1.00 95.12 95 ALA A CA 1
ATOM 705 C C . ALA A 1 95 ? 9.093 7.053 -6.906 1.00 95.12 95 ALA A C 1
ATOM 707 O O . ALA A 1 95 ? 8.135 6.931 -7.672 1.00 95.12 95 ALA A O 1
ATOM 708 N N . ARG A 1 96 ? 9.038 6.584 -5.653 1.00 96.06 96 ARG A N 1
ATOM 709 C CA . ARG A 1 96 ? 7.856 5.897 -5.118 1.00 96.06 96 ARG A CA 1
ATOM 710 C C . ARG A 1 96 ? 6.665 6.844 -5.017 1.00 96.06 96 ARG A C 1
ATOM 712 O O . ARG A 1 96 ? 6.787 7.984 -4.581 1.00 96.06 96 ARG A O 1
ATOM 719 N N . THR A 1 97 ? 5.509 6.327 -5.397 1.00 96.19 97 THR A N 1
ATOM 720 C CA . THR A 1 97 ? 4.212 7.004 -5.416 1.00 96.19 97 THR A CA 1
ATOM 721 C C . THR A 1 97 ? 3.521 7.004 -4.051 1.00 96.19 97 THR A C 1
ATOM 723 O O . THR A 1 97 ? 3.937 6.311 -3.117 1.00 96.19 97 THR A O 1
ATOM 726 N N . ASP A 1 98 ? 2.446 7.788 -3.967 1.00 96.62 98 ASP A N 1
ATOM 727 C CA . ASP A 1 98 ? 1.697 8.082 -2.749 1.00 96.62 98 ASP A CA 1
ATOM 728 C C . ASP A 1 98 ? 1.183 6.838 -1.999 1.00 96.62 98 ASP A C 1
ATOM 730 O O . ASP A 1 98 ? 0.570 5.922 -2.567 1.00 96.62 98 ASP A O 1
ATOM 734 N N . ARG A 1 99 ? 1.383 6.836 -0.679 1.00 94.88 99 ARG A N 1
ATOM 735 C CA . ARG A 1 99 ? 0.871 5.821 0.249 1.00 94.88 99 ARG A CA 1
ATOM 736 C C . ARG A 1 99 ? -0.578 6.040 0.700 1.00 94.88 99 ARG A C 1
ATOM 738 O O . ARG A 1 99 ? -1.206 5.062 1.098 1.00 94.88 99 ARG A O 1
ATOM 745 N N . GLY A 1 100 ? -1.143 7.230 0.508 1.00 93.25 100 GLY A N 1
ATOM 746 C CA . GLY A 1 100 ? -2.537 7.579 0.821 1.00 93.25 100 GLY A CA 1
ATOM 747 C C . GLY A 1 100 ? -2.700 8.907 1.571 1.00 93.25 100 GLY A C 1
ATOM 748 O O . GLY A 1 100 ? -3.828 9.346 1.785 1.00 93.25 100 GLY A O 1
ATOM 749 N N . ASP A 1 101 ? -1.591 9.538 1.958 1.00 94.81 101 ASP A N 1
ATOM 750 C CA . ASP A 1 101 ? -1.518 10.806 2.692 1.00 94.81 101 ASP A CA 1
ATOM 751 C C . ASP A 1 101 ? -0.783 11.913 1.902 1.00 94.81 101 ASP A C 1
ATOM 753 O O . ASP A 1 101 ? -0.514 12.988 2.434 1.00 94.81 101 ASP A O 1
ATOM 757 N N . GLY A 1 102 ? -0.449 11.661 0.634 1.00 95.88 102 GLY A N 1
ATOM 758 C CA . GLY A 1 102 ? 0.356 12.530 -0.224 1.00 95.88 102 GLY A CA 1
ATOM 759 C C . GLY A 1 102 ? 1.868 12.303 -0.114 1.00 95.88 102 GLY A C 1
ATOM 760 O O . GLY A 1 102 ? 2.625 12.908 -0.875 1.00 95.88 102 GLY A O 1
ATOM 761 N N . THR A 1 103 ? 2.338 11.443 0.794 1.00 97.06 103 THR A N 1
ATOM 762 C CA . THR A 1 103 ? 3.772 11.176 0.977 1.00 97.06 103 THR A CA 1
ATOM 763 C C . THR A 1 103 ? 4.313 10.279 -0.132 1.00 97.06 103 THR A C 1
ATOM 765 O O . THR A 1 103 ? 3.816 9.175 -0.355 1.00 97.06 103 THR A O 1
ATOM 768 N N . THR A 1 104 ? 5.395 10.717 -0.776 1.00 97.44 104 THR A N 1
ATOM 769 C CA . THR A 1 104 ? 6.109 10.002 -1.848 1.00 97.44 104 THR A CA 1
ATOM 770 C C . THR A 1 104 ? 7.578 9.745 -1.481 1.00 97.44 104 THR A C 1
ATOM 772 O O . THR A 1 104 ? 8.087 10.288 -0.501 1.00 97.44 104 THR A O 1
ATOM 775 N N . GLY A 1 105 ? 8.289 8.959 -2.294 1.00 96.69 105 GLY A N 1
ATOM 776 C CA . GLY A 1 105 ? 9.726 8.689 -2.138 1.00 96.69 105 GLY A CA 1
ATOM 777 C C . GLY A 1 105 ? 10.056 7.554 -1.164 1.00 96.69 105 GLY A C 1
ATOM 778 O O . GLY A 1 105 ? 9.200 6.729 -0.846 1.00 96.69 105 GLY A O 1
ATOM 779 N N . ASP A 1 106 ? 11.306 7.483 -0.702 1.00 96.62 106 ASP A N 1
ATOM 780 C CA . ASP A 1 106 ? 11.805 6.389 0.143 1.00 96.62 106 ASP A CA 1
ATOM 781 C C . ASP A 1 106 ? 11.267 6.495 1.579 1.00 96.62 106 ASP A C 1
ATOM 783 O O . ASP A 1 106 ? 11.971 6.882 2.509 1.00 96.62 106 ASP A O 1
ATOM 787 N N . VAL A 1 107 ? 9.994 6.172 1.782 1.00 96.69 107 VAL A N 1
ATOM 788 C CA . VAL A 1 107 ? 9.288 6.236 3.067 1.00 96.69 107 VAL A CA 1
ATOM 789 C C . VAL A 1 107 ? 8.433 4.978 3.221 1.00 96.69 107 VAL A C 1
ATOM 791 O O . VAL A 1 107 ? 7.957 4.409 2.244 1.00 96.69 107 VAL A O 1
ATOM 794 N N . VAL A 1 108 ? 8.232 4.502 4.454 1.00 96.19 108 VAL A N 1
ATOM 795 C CA . VAL A 1 108 ? 7.388 3.323 4.709 1.00 96.19 108 VAL A CA 1
ATOM 796 C C . VAL A 1 108 ? 5.976 3.542 4.151 1.00 96.19 108 VAL A C 1
ATOM 7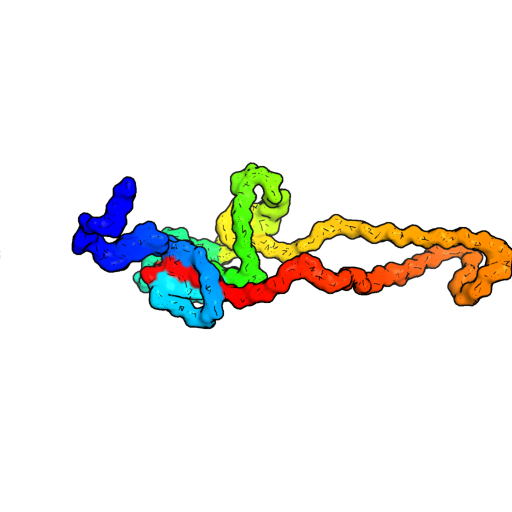98 O O . VAL A 1 108 ? 5.346 4.566 4.418 1.00 96.19 108 VAL A O 1
ATOM 801 N N . GLY A 1 109 ? 5.482 2.561 3.394 1.00 95.94 109 GLY A N 1
ATOM 802 C CA . GLY A 1 109 ? 4.137 2.547 2.813 1.00 95.94 109 GLY A CA 1
ATOM 803 C C . GLY A 1 109 ? 4.035 3.119 1.395 1.00 95.94 109 GLY A C 1
ATOM 804 O O . GLY A 1 109 ? 3.013 2.896 0.745 1.00 95.94 109 GLY A O 1
ATOM 805 N N . THR A 1 110 ? 5.058 3.821 0.890 1.00 97.25 110 THR A N 1
ATOM 806 C CA . THR A 1 110 ? 5.049 4.339 -0.489 1.00 97.25 110 THR A CA 1
ATOM 807 C C . THR A 1 110 ? 5.152 3.204 -1.504 1.00 97.25 110 THR A C 1
ATOM 809 O O . THR A 1 110 ? 5.661 2.115 -1.221 1.00 97.25 110 THR A O 1
ATOM 812 N N . LYS A 1 111 ? 4.602 3.429 -2.700 1.00 96.06 111 LYS A N 1
ATOM 813 C CA . LYS A 1 111 ? 4.323 2.356 -3.664 1.00 96.06 111 LYS A CA 1
ATOM 814 C C . LYS A 1 111 ? 5.197 2.506 -4.900 1.00 96.06 111 LYS A C 1
ATOM 816 O O . LYS A 1 111 ? 5.314 3.594 -5.459 1.00 96.06 111 LYS A O 1
ATOM 821 N N . GLN A 1 112 ? 5.779 1.411 -5.368 1.00 95.44 112 GLN A N 1
ATOM 822 C CA . GLN A 1 112 ? 6.451 1.386 -6.664 1.00 95.44 112 GLN A CA 1
ATOM 823 C C . GLN A 1 112 ? 5.416 1.153 -7.768 1.00 95.44 112 GLN A C 1
ATOM 825 O O . GLN A 1 112 ? 4.531 0.310 -7.607 1.00 95.44 112 GLN A O 1
ATOM 830 N N . ALA A 1 113 ? 5.516 1.905 -8.864 1.00 90.50 113 ALA A N 1
ATOM 831 C CA . ALA A 1 113 ? 4.790 1.581 -10.086 1.00 90.50 113 ALA A CA 1
ATOM 832 C C . ALA A 1 113 ? 5.407 0.339 -10.753 1.00 90.50 113 ALA A C 1
ATOM 834 O O . ALA A 1 113 ? 6.518 -0.075 -10.424 1.00 90.50 113 ALA A O 1
ATOM 835 N N . GLU A 1 114 ? 4.691 -0.263 -11.694 1.00 88.00 114 GLU A N 1
ATOM 836 C CA . GLU A 1 114 ? 5.301 -1.248 -12.585 1.00 88.00 114 GLU A CA 1
ATOM 837 C C . GLU A 1 114 ? 6.456 -0.616 -13.372 1.00 88.00 114 GLU A C 1
ATOM 839 O O . GLU A 1 114 ? 6.348 0.509 -13.857 1.00 88.00 114 GLU A O 1
ATOM 844 N N . ASP A 1 115 ? 7.576 -1.329 -13.475 1.00 84.19 115 ASP A N 1
ATOM 845 C CA . ASP A 1 115 ? 8.740 -0.860 -14.218 1.00 84.19 115 ASP A CA 1
ATOM 846 C C . ASP A 1 115 ? 9.467 -2.039 -14.878 1.00 84.19 115 ASP A C 1
ATOM 848 O O . ASP A 1 115 ? 9.521 -3.148 -14.336 1.00 84.19 115 ASP A O 1
ATOM 852 N N . PHE A 1 116 ? 10.034 -1.792 -16.057 1.00 79.19 116 PHE A N 1
ATOM 853 C CA . PHE A 1 116 ? 10.896 -2.724 -16.774 1.00 79.19 116 PHE A CA 1
ATOM 854 C C . PHE A 1 116 ? 12.231 -2.047 -17.029 1.00 79.19 116 PHE A C 1
ATOM 856 O O . PHE A 1 116 ? 12.301 -0.971 -17.621 1.00 79.19 116 PHE A O 1
ATOM 863 N N . LYS A 1 117 ? 13.323 -2.726 -16.669 1.00 84.12 117 LYS A N 1
ATOM 864 C CA . LYS A 1 117 ? 14.659 -2.202 -16.942 1.00 84.12 117 LYS A CA 1
ATOM 865 C C . LYS A 1 117 ? 14.829 -1.962 -18.446 1.00 84.12 117 LYS A C 1
ATOM 867 O O . LYS A 1 117 ? 14.649 -2.879 -19.257 1.00 84.12 117 LYS A O 1
ATOM 872 N N . ALA A 1 118 ? 15.201 -0.731 -18.799 1.00 82.94 118 ALA A N 1
ATOM 873 C CA . ALA A 1 118 ? 15.503 -0.356 -20.172 1.00 82.94 118 ALA A CA 1
ATOM 874 C C . ALA A 1 118 ? 16.545 -1.313 -20.768 1.00 82.94 118 ALA A C 1
ATOM 876 O O . ALA A 1 118 ? 17.568 -1.613 -20.146 1.00 82.94 118 ALA A O 1
ATOM 877 N N . HIS A 1 119 ? 16.269 -1.797 -21.974 1.00 86.19 119 HIS A N 1
ATOM 878 C CA . HIS A 1 119 ? 17.147 -2.690 -22.718 1.00 86.19 119 HIS A CA 1
ATOM 879 C C . HIS A 1 119 ? 16.962 -2.469 -24.223 1.00 86.19 119 HIS A C 1
ATOM 881 O O . HIS A 1 119 ? 15.927 -1.968 -24.663 1.00 86.19 119 HIS A O 1
ATOM 887 N N . THR A 1 120 ? 17.974 -2.825 -25.016 1.00 78.31 120 THR A N 1
ATOM 888 C CA . THR A 1 120 ? 17.953 -2.699 -26.478 1.00 78.31 120 THR A CA 1
ATOM 889 C C . THR A 1 120 ? 18.094 -4.062 -27.142 1.00 78.31 120 THR A C 1
ATOM 891 O O . THR A 1 120 ?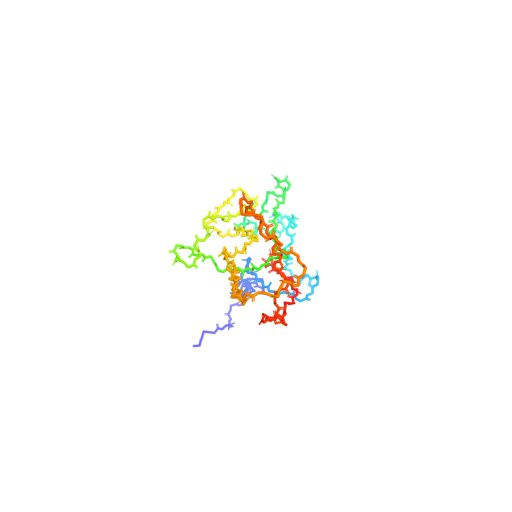 18.732 -4.969 -26.610 1.00 78.31 120 THR A O 1
ATOM 894 N N . HIS A 1 121 ? 17.507 -4.189 -28.330 1.00 79.88 121 HIS A N 1
ATOM 895 C CA . HIS A 1 121 ? 17.707 -5.334 -29.214 1.00 79.88 121 HIS A CA 1
ATOM 896 C C . HIS A 1 121 ? 18.468 -4.853 -30.442 1.00 79.88 121 HIS A C 1
ATOM 898 O O . HIS A 1 121 ? 18.037 -3.911 -31.107 1.00 79.88 121 HIS A O 1
ATOM 904 N N . VAL A 1 122 ? 19.602 -5.487 -30.738 1.00 78.62 122 VAL A N 1
ATOM 905 C CA . VAL A 1 122 ? 20.349 -5.245 -31.975 1.00 78.62 122 VAL A CA 1
ATOM 906 C C . VAL A 1 122 ? 19.975 -6.343 -32.957 1.00 78.62 122 VAL A C 1
ATOM 908 O O . VAL A 1 122 ? 20.243 -7.516 -32.709 1.00 78.62 122 VAL A O 1
ATOM 911 N N . ILE A 1 123 ? 19.353 -5.968 -34.071 1.00 68.69 123 ILE A N 1
ATOM 912 C CA . ILE A 1 123 ? 19.108 -6.884 -35.185 1.00 68.69 123 ILE A CA 1
ATOM 913 C C . ILE A 1 123 ? 20.223 -6.649 -36.199 1.00 68.69 123 ILE A C 1
ATOM 915 O O . ILE A 1 123 ? 20.232 -5.634 -36.893 1.00 68.69 123 ILE A O 1
ATOM 919 N N . GLN A 1 124 ? 21.181 -7.570 -36.256 1.00 68.38 124 GLN A N 1
ATOM 920 C CA . GLN A 1 124 ? 22.231 -7.561 -37.269 1.00 68.38 124 GLN A CA 1
ATOM 921 C C . GLN A 1 124 ? 21.732 -8.346 -38.485 1.00 68.38 124 GLN A C 1
ATOM 923 O O . GLN A 1 124 ? 21.457 -9.540 -38.385 1.00 68.38 124 GLN A O 1
ATOM 928 N N . GLN A 1 125 ? 21.561 -7.671 -39.621 1.00 63.62 125 GLN A N 1
ATOM 929 C CA . GLN A 1 125 ? 21.203 -8.316 -40.881 1.00 63.62 125 GLN A CA 1
ATOM 930 C C . GLN A 1 125 ? 22.477 -8.482 -41.715 1.00 63.62 125 GLN A C 1
ATOM 932 O O . GLN A 1 125 ? 22.966 -7.516 -42.299 1.00 63.62 125 GLN A O 1
ATOM 937 N N . ASP A 1 126 ? 23.023 -9.697 -41.764 1.00 58.47 126 ASP A N 1
ATOM 938 C CA . ASP A 1 126 ? 24.154 -10.012 -42.639 1.00 58.47 126 ASP A CA 1
ATOM 939 C C . ASP A 1 126 ? 23.660 -10.094 -44.089 1.00 58.47 126 ASP A C 1
ATOM 941 O O . ASP A 1 126 ? 23.138 -11.113 -44.542 1.00 58.47 126 ASP A O 1
ATOM 945 N N . LEU A 1 127 ? 23.822 -9.009 -44.846 1.00 61.03 127 LEU A N 1
ATOM 946 C CA . LEU A 1 127 ? 23.622 -9.011 -46.296 1.00 61.03 127 LEU A CA 1
ATOM 947 C C . LEU A 1 127 ? 24.902 -9.487 -46.996 1.00 61.03 127 LEU A C 1
ATOM 949 O O . LEU A 1 127 ? 25.520 -8.745 -47.757 1.00 61.03 127 LEU A O 1
ATOM 953 N N . ASN A 1 128 ? 25.303 -10.740 -46.764 1.00 53.41 128 ASN A N 1
ATOM 954 C CA . ASN A 1 128 ? 26.306 -11.396 -47.606 1.00 53.41 128 ASN A CA 1
ATOM 955 C C . ASN A 1 128 ? 25.653 -11.802 -48.935 1.00 53.41 128 ASN A C 1
ATOM 957 O O . ASN A 1 128 ? 25.333 -12.965 -49.177 1.00 53.41 128 ASN A O 1
ATOM 961 N N . GLY A 1 129 ? 25.415 -10.812 -49.796 1.00 48.88 129 GLY A N 1
ATOM 962 C CA . GLY A 1 129 ? 24.958 -11.032 -51.160 1.00 48.88 129 GLY A CA 1
ATOM 963 C C . GLY A 1 129 ? 26.038 -11.735 -51.978 1.00 48.88 129 GLY A C 1
ATOM 964 O O . GLY A 1 129 ? 27.017 -11.115 -52.387 1.00 48.88 129 GLY A O 1
ATOM 965 N N . SER A 1 130 ? 25.843 -13.025 -52.256 1.00 51.75 130 SER A N 1
ATOM 966 C CA . SER A 1 130 ? 26.438 -13.642 -53.441 1.00 51.75 130 SER A CA 1
ATOM 967 C C . SER A 1 130 ? 25.815 -12.968 -54.677 1.00 51.75 130 SER A C 1
ATOM 969 O O . SER A 1 130 ? 24.588 -12.820 -54.710 1.00 51.75 130 SER A O 1
ATOM 971 N N . PRO A 1 131 ? 26.591 -12.514 -55.678 1.00 50.91 131 PRO A N 1
ATOM 972 C CA . PRO A 1 131 ? 26.022 -11.852 -56.846 1.00 50.91 131 PRO A CA 1
ATOM 973 C C . PRO A 1 131 ? 25.136 -12.838 -57.621 1.00 50.91 131 PRO A C 1
ATOM 975 O O . PRO A 1 131 ? 25.646 -13.794 -58.198 1.00 50.91 131 PRO A O 1
ATOM 978 N N . GLY A 1 132 ? 23.819 -12.607 -57.665 1.00 55.16 132 GLY A N 1
ATOM 979 C CA . GLY A 1 132 ? 22.982 -13.170 -58.734 1.00 55.16 132 GLY A CA 1
ATOM 980 C C . GLY A 1 132 ? 21.792 -14.057 -58.369 1.00 55.16 132 GLY A C 1
ATOM 981 O O . GLY A 1 132 ? 21.198 -14.612 -59.286 1.00 55.16 132 GLY A O 1
ATOM 982 N N . VAL A 1 133 ? 21.367 -14.168 -57.109 1.00 47.34 133 VAL A N 1
ATOM 983 C CA . VAL A 1 133 ? 20.050 -14.762 -56.807 1.00 47.34 133 VAL A CA 1
ATOM 984 C C . VAL A 1 133 ? 19.286 -13.828 -55.882 1.00 47.34 133 VAL A C 1
ATOM 986 O O . VAL A 1 133 ? 19.505 -13.818 -54.676 1.00 47.34 133 VAL A O 1
ATOM 989 N N . LEU A 1 134 ? 18.402 -13.014 -56.462 1.00 44.50 134 LEU A N 1
ATOM 990 C CA . LEU A 1 134 ? 17.364 -12.315 -55.712 1.00 44.50 134 LEU A CA 1
ATOM 991 C C . LEU A 1 134 ? 16.127 -13.226 -55.691 1.00 44.50 134 LEU A C 1
ATOM 993 O O . LEU A 1 134 ? 15.483 -13.366 -56.733 1.00 44.50 134 LEU A O 1
ATOM 997 N N . PRO A 1 135 ? 15.761 -13.853 -54.558 1.00 45.28 135 PRO A N 1
ATOM 998 C CA . PRO A 1 135 ? 14.368 -14.170 -54.327 1.00 45.28 135 PRO A CA 1
ATOM 999 C C . PRO A 1 135 ? 13.656 -12.838 -54.073 1.00 45.28 135 PRO A C 1
ATOM 1001 O O . PRO A 1 135 ? 14.047 -12.058 -53.207 1.00 45.28 135 PRO A O 1
ATOM 1004 N N . ASP A 1 136 ? 12.672 -12.564 -54.917 1.00 55.81 136 ASP A N 1
ATOM 1005 C CA . ASP A 1 136 ? 11.763 -11.422 -54.904 1.00 55.81 136 ASP A CA 1
ATOM 1006 C C . ASP A 1 136 ? 11.495 -10.839 -53.495 1.00 55.81 136 ASP A C 1
ATOM 1008 O O . ASP A 1 136 ? 10.882 -11.494 -52.651 1.00 55.81 136 ASP A O 1
ATOM 1012 N N . SER A 1 137 ? 12.027 -9.632 -53.228 1.00 43.81 137 SER A N 1
ATOM 1013 C CA . SER A 1 137 ? 11.406 -8.583 -52.380 1.00 43.81 137 SER A CA 1
ATOM 1014 C C . SER A 1 137 ? 12.294 -7.361 -52.063 1.00 43.81 137 SER A C 1
ATOM 1016 O O . SER A 1 137 ? 11.777 -6.387 -51.522 1.00 43.81 137 SER A O 1
ATOM 1018 N N . ILE A 1 138 ? 13.591 -7.315 -52.408 1.00 52.16 138 ILE A N 1
ATOM 1019 C CA . ILE A 1 138 ? 14.415 -6.099 -52.205 1.00 52.16 138 ILE A CA 1
ATOM 1020 C C . ILE A 1 138 ? 15.255 -5.815 -53.453 1.00 52.16 138 ILE A C 1
ATOM 1022 O O . ILE A 1 138 ? 16.437 -6.141 -53.534 1.00 52.16 138 ILE A O 1
ATOM 1026 N N . ALA A 1 139 ? 14.641 -5.171 -54.446 1.00 47.50 139 ALA A N 1
ATOM 1027 C CA . ALA A 1 139 ? 15.394 -4.382 -55.410 1.00 47.50 139 ALA A CA 1
ATOM 1028 C C . ALA A 1 139 ? 15.759 -3.065 -54.715 1.00 47.50 139 ALA A C 1
ATOM 1030 O O . ALA A 1 139 ? 14.914 -2.186 -54.544 1.00 47.50 139 ALA A O 1
ATOM 1031 N N . ALA A 1 140 ? 17.003 -2.950 -54.253 1.00 48.19 140 ALA A N 1
ATOM 1032 C CA . ALA A 1 140 ? 17.523 -1.699 -53.728 1.00 48.19 140 ALA A CA 1
ATOM 1033 C C . ALA A 1 140 ? 17.512 -0.653 -54.854 1.00 48.19 140 ALA A C 1
ATOM 1035 O O . ALA A 1 140 ? 18.383 -0.649 -55.723 1.00 48.19 140 ALA A O 1
ATOM 1036 N N . ASN A 1 141 ? 16.520 0.239 -54.855 1.00 49.12 141 ASN A N 1
ATOM 1037 C CA . ASN A 1 141 ? 16.688 1.514 -55.529 1.00 49.12 141 ASN A CA 1
ATOM 1038 C C . ASN A 1 141 ? 17.657 2.331 -54.667 1.00 49.12 141 ASN A C 1
ATOM 1040 O O . ASN A 1 141 ? 17.361 2.657 -53.514 1.00 49.12 141 ASN A O 1
ATOM 1044 N N . GLN A 1 142 ? 18.848 2.567 -55.212 1.00 53.28 142 GLN A N 1
ATOM 1045 C CA . GLN A 1 142 ? 19.965 3.266 -54.585 1.00 53.28 142 GLN A CA 1
ATOM 1046 C C . GLN A 1 142 ? 19.548 4.710 -54.256 1.00 53.28 142 GLN A C 1
ATOM 1048 O O . GLN A 1 142 ? 19.762 5.620 -55.050 1.00 53.28 142 GLN A O 1
ATOM 1053 N N . GLY A 1 143 ? 18.909 4.930 -53.106 1.00 51.66 143 GLY A N 1
ATOM 1054 C CA . GLY A 1 143 ? 18.485 6.271 -52.696 1.00 51.66 143 GLY A CA 1
ATOM 1055 C C . GLY A 1 143 ? 17.351 6.348 -51.680 1.00 51.66 143 GLY A C 1
ATOM 1056 O O . GLY A 1 143 ? 17.000 7.449 -51.267 1.00 51.66 143 GLY A O 1
ATOM 1057 N N . THR A 1 144 ? 16.762 5.231 -51.255 1.00 47.88 144 THR A N 1
ATOM 1058 C CA . THR A 1 144 ? 15.694 5.264 -50.247 1.00 47.88 144 THR A CA 1
ATOM 1059 C C . THR A 1 144 ? 15.978 4.230 -49.170 1.00 47.88 144 THR A C 1
ATOM 1061 O O . THR A 1 144 ? 15.912 3.031 -49.421 1.00 47.88 144 THR A O 1
ATOM 1064 N N . SER A 1 145 ? 16.328 4.688 -47.966 1.00 51.03 145 SER A N 1
ATOM 1065 C CA . SER A 1 145 ? 16.476 3.822 -46.796 1.00 51.03 145 SER A CA 1
ATOM 1066 C C . SER A 1 145 ? 15.122 3.182 -46.483 1.00 51.03 145 SER A C 1
ATOM 1068 O O . SER A 1 145 ? 14.256 3.807 -45.873 1.00 51.03 145 SER A O 1
ATOM 1070 N N . ALA A 1 146 ? 14.910 1.953 -46.952 1.00 54.56 146 ALA A N 1
ATOM 1071 C CA . ALA A 1 146 ? 13.728 1.174 -46.627 1.00 54.56 146 ALA A CA 1
ATOM 1072 C C . ALA A 1 146 ? 13.796 0.782 -45.145 1.00 54.56 146 ALA A C 1
ATOM 1074 O O . ALA A 1 146 ? 14.619 -0.039 -44.743 1.00 54.56 146 ALA A O 1
ATOM 1075 N N . PHE A 1 147 ? 12.942 1.380 -44.317 1.00 56.00 147 PHE A N 1
ATOM 1076 C CA . PHE A 1 147 ? 12.750 0.934 -42.941 1.00 56.00 147 PHE A CA 1
ATOM 1077 C C . PHE A 1 147 ? 11.979 -0.390 -42.965 1.00 56.00 147 PHE A C 1
ATOM 1079 O O . PHE A 1 147 ? 10.751 -0.404 -43.022 1.00 56.00 147 PHE A O 1
ATOM 1086 N N . VAL A 1 148 ? 12.693 -1.517 -42.933 1.00 60.38 148 VAL A N 1
ATOM 1087 C CA . VAL A 1 148 ? 12.070 -2.817 -42.661 1.00 60.38 148 VAL A CA 1
ATOM 1088 C C . VAL A 1 148 ? 11.774 -2.869 -41.166 1.00 60.38 148 VAL A C 1
ATOM 1090 O O . VAL A 1 148 ? 12.672 -3.036 -40.342 1.00 60.38 148 VAL A O 1
ATOM 1093 N N . ALA A 1 149 ? 10.506 -2.684 -40.803 1.00 52.84 149 ALA A N 1
ATOM 1094 C CA . ALA A 1 149 ? 10.032 -2.846 -39.435 1.00 52.84 149 ALA A CA 1
ATOM 1095 C C . ALA A 1 149 ? 10.055 -4.338 -39.053 1.00 52.84 149 ALA A C 1
ATOM 1097 O O . ALA A 1 149 ? 9.033 -5.022 -39.086 1.00 52.84 149 ALA A O 1
ATOM 1098 N N . ASN A 1 150 ? 11.233 -4.857 -38.706 1.00 59.31 150 ASN A N 1
ATOM 1099 C CA . ASN A 1 150 ? 11.374 -6.192 -38.135 1.00 59.31 150 ASN A CA 1
ATOM 1100 C C . ASN A 1 150 ? 10.773 -6.175 -36.726 1.00 59.31 150 ASN A C 1
ATOM 1102 O O . ASN A 1 150 ? 11.413 -5.771 -35.757 1.00 59.31 150 ASN A O 1
ATOM 1106 N N . LYS A 1 151 ? 9.504 -6.570 -36.613 1.00 55.81 151 LYS A N 1
ATOM 1107 C CA . LYS A 1 151 ? 8.848 -6.757 -35.321 1.00 55.81 151 LYS A CA 1
ATOM 1108 C C . LYS A 1 151 ? 9.524 -7.942 -34.631 1.00 55.81 151 LYS A C 1
ATOM 1110 O O . LYS A 1 151 ? 9.485 -9.053 -35.157 1.00 55.81 151 LYS A O 1
ATOM 1115 N N . ALA A 1 152 ? 10.149 -7.714 -33.477 1.00 61.69 152 ALA A N 1
ATOM 1116 C CA . ALA A 1 152 ? 10.631 -8.809 -32.645 1.00 61.69 152 ALA A CA 1
ATOM 1117 C C . ALA A 1 152 ? 9.449 -9.746 -32.343 1.00 61.69 152 ALA A C 1
ATOM 1119 O O . ALA A 1 152 ? 8.383 -9.297 -31.911 1.00 61.69 152 ALA A O 1
ATOM 1120 N N . LEU A 1 153 ? 9.613 -11.035 -32.641 1.00 65.94 153 LEU A N 1
ATOM 1121 C CA . LEU A 1 153 ? 8.638 -12.054 -32.267 1.00 65.94 153 LEU A CA 1
ATOM 1122 C C . LEU A 1 153 ? 8.585 -12.154 -30.737 1.00 65.94 153 LEU A C 1
ATOM 1124 O O . LEU A 1 153 ? 9.558 -11.822 -30.057 1.00 65.94 153 LEU A O 1
ATOM 1128 N N . ALA A 1 154 ? 7.460 -12.624 -30.196 1.00 66.88 154 ALA A N 1
ATOM 1129 C CA . ALA A 1 154 ? 7.389 -12.966 -28.781 1.00 66.88 154 ALA A CA 1
ATOM 1130 C C . ALA A 1 154 ? 8.491 -13.993 -28.473 1.00 66.88 154 ALA A C 1
ATOM 1132 O O . ALA A 1 154 ? 8.502 -15.089 -29.030 1.00 66.88 154 ALA A O 1
ATOM 1133 N N . THR A 1 155 ? 9.438 -13.600 -27.628 1.00 68.00 155 THR A N 1
ATOM 1134 C CA . THR A 1 155 ? 10.526 -14.446 -27.141 1.00 68.00 155 THR A CA 1
ATOM 1135 C C . THR A 1 155 ? 10.434 -14.521 -25.622 1.00 68.00 155 THR A C 1
ATOM 1137 O O . THR A 1 155 ? 9.990 -13.576 -24.972 1.00 68.00 155 THR A O 1
ATOM 1140 N N . GLY A 1 156 ? 10.801 -15.670 -25.068 1.00 62.34 156 GLY A N 1
ATOM 1141 C CA . GLY A 1 156 ? 10.510 -16.060 -23.692 1.00 62.34 156 GLY A CA 1
ATOM 1142 C C . GLY A 1 156 ? 10.042 -17.509 -23.691 1.00 62.34 156 GLY A C 1
ATOM 1143 O O . GLY A 1 156 ? 8.991 -17.822 -24.242 1.00 62.34 156 GLY A O 1
ATOM 1144 N N . GLY A 1 157 ? 10.876 -18.408 -23.167 1.00 68.69 157 GLY A N 1
ATOM 1145 C CA . GLY A 1 157 ? 10.529 -19.824 -23.023 1.00 68.69 157 GLY A CA 1
ATOM 1146 C C . GLY A 1 157 ? 9.525 -20.048 -21.890 1.00 68.69 157 GLY A C 1
ATOM 1147 O O . GLY A 1 157 ? 8.850 -19.120 -21.447 1.00 68.69 157 GLY A O 1
ATOM 1148 N N . ASN A 1 158 ? 9.463 -21.277 -21.373 1.00 75.75 158 ASN A N 1
ATOM 1149 C CA . ASN A 1 158 ? 8.756 -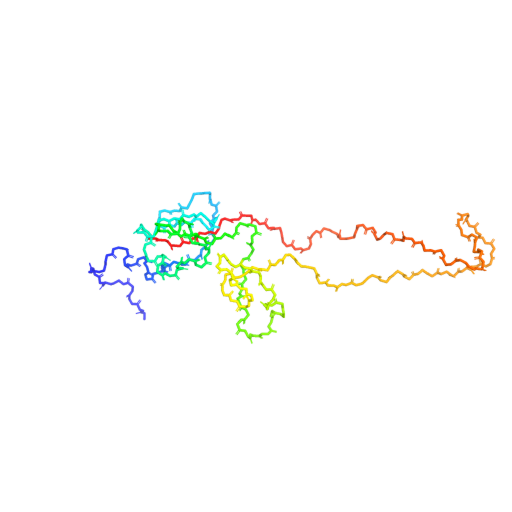21.540 -20.122 1.00 75.75 158 ASN A CA 1
ATOM 1150 C C . ASN A 1 158 ? 9.262 -20.587 -19.033 1.00 75.75 158 ASN A C 1
ATOM 1152 O O . ASN A 1 158 ? 10.467 -20.386 -18.879 1.00 75.75 158 ASN A O 1
ATOM 1156 N N . GLU A 1 159 ? 8.319 -19.988 -18.315 1.00 78.38 159 GLU A N 1
ATOM 1157 C CA . GLU A 1 159 ? 8.582 -19.018 -17.264 1.00 78.38 159 GLU A CA 1
ATOM 1158 C C . GLU A 1 159 ? 9.629 -19.554 -16.273 1.00 78.38 159 GLU A C 1
ATOM 1160 O O . GLU A 1 159 ? 9.461 -20.621 -15.686 1.00 78.38 159 GLU A O 1
ATOM 1165 N N . THR A 1 160 ? 10.749 -18.840 -16.129 1.00 72.75 160 THR A N 1
ATOM 1166 C CA . THR A 1 160 ? 11.874 -19.257 -15.272 1.00 72.75 160 THR A CA 1
ATOM 1167 C C . THR A 1 160 ? 11.724 -18.797 -13.825 1.00 72.75 160 THR A C 1
ATOM 1169 O O . THR A 1 160 ? 12.451 -19.278 -12.955 1.00 72.75 160 THR A O 1
ATOM 1172 N N . ARG A 1 161 ? 10.787 -17.882 -13.543 1.00 82.75 161 ARG A N 1
ATOM 1173 C CA . ARG A 1 161 ? 10.430 -17.515 -12.169 1.00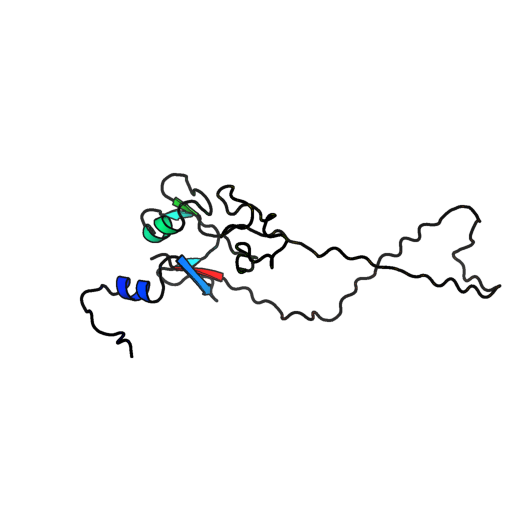 82.75 161 ARG A CA 1
ATOM 1174 C C . ARG A 1 161 ? 9.444 -18.539 -11.590 1.00 82.75 161 ARG A C 1
ATOM 1176 O O . ARG A 1 161 ? 8.601 -19.043 -12.330 1.00 82.75 161 ARG A O 1
ATOM 1183 N N . PRO A 1 162 ? 9.508 -18.831 -10.279 1.00 86.38 162 PRO A N 1
ATOM 1184 C CA . PRO A 1 162 ? 8.464 -19.599 -9.611 1.00 86.38 162 PRO A CA 1
ATOM 1185 C C . PRO A 1 162 ? 7.072 -19.006 -9.870 1.00 86.38 162 PRO A C 1
ATOM 1187 O O . PRO A 1 162 ? 6.916 -17.787 -9.975 1.00 86.38 162 PRO A O 1
ATOM 1190 N N . THR A 1 163 ? 6.053 -19.863 -9.951 1.00 87.94 163 THR A N 1
ATOM 1191 C CA . THR A 1 163 ? 4.658 -19.420 -10.049 1.00 87.94 163 THR A CA 1
ATOM 1192 C C . THR A 1 163 ? 4.218 -18.776 -8.737 1.00 87.94 163 THR A C 1
ATOM 1194 O O . THR A 1 163 ? 4.475 -19.323 -7.663 1.00 87.94 163 THR A O 1
ATOM 1197 N N . ASN A 1 164 ? 3.512 -17.650 -8.817 1.00 89.75 164 ASN A N 1
ATOM 1198 C CA . ASN A 1 164 ? 3.006 -16.951 -7.638 1.00 89.75 164 ASN A CA 1
ATOM 1199 C C . ASN A 1 164 ? 1.694 -17.577 -7.142 1.00 89.75 164 ASN A C 1
ATOM 1201 O O . ASN A 1 164 ? 0.846 -17.965 -7.945 1.00 89.75 164 ASN A O 1
ATOM 1205 N N . ILE A 1 165 ? 1.504 -17.598 -5.822 1.00 92.81 165 ILE A N 1
ATOM 1206 C CA . ILE A 1 165 ? 0.210 -17.842 -5.178 1.00 92.81 165 ILE A CA 1
ATOM 1207 C C . ILE A 1 165 ? -0.301 -16.534 -4.573 1.00 92.81 165 ILE A C 1
ATOM 1209 O O . ILE A 1 165 ? 0.468 -15.784 -3.971 1.00 92.81 165 ILE A O 1
ATOM 1213 N N . ASN A 1 166 ? -1.595 -16.265 -4.733 1.00 93.69 166 ASN A N 1
ATOM 1214 C CA . ASN A 1 166 ? -2.226 -15.104 -4.121 1.00 93.69 166 ASN A CA 1
ATOM 1215 C C . ASN A 1 166 ? -2.608 -15.436 -2.680 1.00 93.69 166 ASN A C 1
ATOM 1217 O O . ASN A 1 166 ? -3.293 -16.427 -2.426 1.00 93.69 166 ASN A O 1
ATOM 1221 N N . VAL A 1 167 ? -2.176 -14.585 -1.757 1.00 96.50 167 VAL A N 1
ATOM 1222 C CA . VAL A 1 167 ? -2.513 -14.649 -0.334 1.00 96.50 167 VAL A CA 1
ATOM 1223 C C . VAL A 1 167 ? -3.007 -13.284 0.117 1.00 96.50 167 VAL A C 1
ATOM 1225 O O . VAL A 1 167 ? -2.644 -12.260 -0.466 1.00 96.50 167 VAL A O 1
ATOM 1228 N N . ASN A 1 168 ? -3.815 -13.263 1.168 1.00 97.69 168 ASN A N 1
ATOM 1229 C CA . ASN A 1 168 ? -4.169 -12.023 1.834 1.00 97.69 168 ASN A CA 1
ATOM 1230 C C . ASN A 1 168 ? -3.018 -11.588 2.742 1.00 97.69 168 ASN A C 1
ATOM 1232 O O . ASN A 1 168 ? -2.343 -12.417 3.348 1.00 97.69 168 ASN A O 1
ATOM 1236 N N . TYR A 1 169 ? -2.817 -10.283 2.878 1.00 97.94 169 TYR A N 1
ATOM 1237 C CA . TYR A 1 169 ? -2.048 -9.737 3.991 1.00 97.94 169 TYR A CA 1
ATOM 1238 C C . TYR A 1 169 ? -3.023 -9.345 5.093 1.00 97.94 169 TYR A C 1
ATOM 1240 O O . TYR A 1 169 ? -4.045 -8.717 4.811 1.00 97.94 169 TYR A O 1
ATOM 1248 N N . ILE A 1 170 ? -2.717 -9.719 6.331 1.00 98.19 170 ILE A N 1
ATOM 1249 C CA . ILE A 1 170 ? -3.481 -9.317 7.511 1.00 98.19 170 ILE A CA 1
ATOM 1250 C C . ILE A 1 170 ? -2.613 -8.502 8.460 1.00 98.19 170 ILE A C 1
ATOM 1252 O O . ILE A 1 170 ? -1.409 -8.734 8.548 1.00 98.19 170 ILE A O 1
ATOM 1256 N N . ILE A 1 171 ? -3.237 -7.579 9.184 1.00 98.00 171 ILE A N 1
ATOM 1257 C CA . ILE A 1 171 ? -2.617 -6.726 10.196 1.00 98.00 171 ILE A CA 1
ATOM 1258 C C . ILE A 1 171 ? -3.290 -6.932 11.552 1.00 98.00 171 ILE A C 1
ATOM 1260 O O . ILE A 1 171 ? -4.521 -7.014 11.637 1.00 98.00 171 ILE A O 1
ATOM 1264 N N . ARG A 1 172 ? -2.483 -7.044 12.609 1.00 96.88 172 ARG A N 1
ATOM 1265 C CA . ARG A 1 172 ? -2.964 -7.147 13.989 1.00 96.88 172 ARG A CA 1
ATOM 1266 C C . ARG A 1 172 ? -3.620 -5.824 14.388 1.00 96.88 172 ARG A C 1
ATOM 1268 O O . ARG A 1 172 ? -2.981 -4.779 14.280 1.00 96.88 172 ARG A O 1
ATOM 1275 N N . ALA A 1 173 ? -4.883 -5.873 14.809 1.00 94.69 173 ALA A N 1
ATOM 1276 C CA . ALA A 1 173 ? -5.710 -4.681 15.019 1.00 94.69 173 ALA A CA 1
ATOM 1277 C C . ALA A 1 173 ? -6.273 -4.537 16.439 1.00 94.69 173 ALA A C 1
ATOM 1279 O O . ALA A 1 173 ? -6.580 -3.417 16.838 1.00 94.69 173 ALA A O 1
ATOM 1280 N N . SER A 1 174 ? -6.430 -5.647 17.161 1.00 86.81 174 SER A N 1
ATOM 1281 C CA . SER A 1 174 ? -6.857 -5.701 18.564 1.00 86.81 174 SER A CA 1
ATOM 1282 C C . SER A 1 174 ? -6.485 -7.045 19.150 1.00 86.81 174 SER A C 1
ATOM 1284 O O . SER A 1 174 ? -6.884 -8.064 18.534 1.00 86.81 174 SER A O 1
#

Sequence (174 aa):
MVDFNRDASVGADDRIDIVTPIGVMLMWMTDVAPVGWKICDGTAISRTTFADLFTLLDTTYGIGDGSTTFNLPDLRGRFARGRDAGAAVDPDAGARTDRGDGTTGDVVGTKQAEDFKAHTHVIQQDLNGSPGVLPDSIAANQGTSAFVANKALATGGNETRPTNINVNYIIRAS